Protein AF-A0A952TX28-F1 (afdb_monomer_lite)

Radius of gyration: 27.02 Å; chains: 1; bounding box: 49×32×100 Å

Sequence (167 aa):
MSYEQILEKAAAEGAIRAYRLSDNTAFVYRLKDGGYQARGLTAREGAWDFSPQLVSQGGTIHRSQDGWGWVAGLPKRATPIDNEAAKANPGYSQLVLQQCYTCKQFRPAADFERSGADADPRRAWECNECYSRRQRETSAYEQASARKGDFLDKDTYASPPPPEGKI

Foldseek 3Di:
DAPLVVLQVVLLVAFFWKADPDPFKIKTWHDDPQFIWIWIWGDDPRDIDTDQADQAVPRDRDDDVVRIHTHLDDDQRIATNPDPSSVVHPPHDRARWAAAPVPSHIDGLVQLDDDDDDPDPVRSRHGVVVVVVVVVVVVVVVVVVVPVDPDPDPVPPDDPPPPPDDD

pLDDT: mean 77.7, std 15.36, range [40.59, 95.25]

Structure (mmCIF, N/CA/C/O backbone):
data_AF-A0A952TX28-F1
#
_entry.id   AF-A0A952TX28-F1
#
loop_
_atom_site.group_PDB
_atom_site.id
_atom_site.type_symbol
_atom_site.label_atom_id
_atom_site.label_alt_id
_atom_site.label_comp_id
_atom_site.label_asym_id
_atom_site.label_entity_id
_atom_site.label_seq_id
_atom_site.pdbx_PDB_ins_code
_atom_site.Cartn_x
_atom_site.Cartn_y
_atom_site.Cartn_z
_atom_site.occupancy
_atom_site.B_iso_or_equiv
_atom_site.auth_seq_id
_atom_site.auth_comp_id
_atom_site.auth_asym_id
_atom_site.auth_atom_id
_atom_site.pdbx_PDB_model_num
ATOM 1 N N . MET A 1 1 ? -13.176 3.548 19.642 1.00 92.88 1 MET A N 1
ATOM 2 C CA . MET A 1 1 ? -12.704 2.145 19.531 1.00 92.88 1 MET A CA 1
ATOM 3 C C . MET A 1 1 ? -11.182 2.123 19.590 1.00 92.88 1 MET A C 1
ATOM 5 O O . MET A 1 1 ? -10.582 3.170 19.357 1.00 92.88 1 MET A O 1
ATOM 9 N N . SER A 1 2 ? -10.565 0.996 19.959 1.00 94.88 2 SER A N 1
ATOM 10 C CA . SER A 1 2 ? -9.100 0.849 19.956 1.00 94.88 2 SER A CA 1
ATOM 11 C C . SER A 1 2 ? -8.545 0.802 18.528 1.00 94.88 2 SER A C 1
ATOM 13 O O . SER A 1 2 ? -9.307 0.733 17.558 1.00 94.88 2 SER A O 1
ATOM 15 N N . TYR A 1 3 ? -7.216 0.843 18.396 1.00 93.38 3 TYR A N 1
ATOM 16 C CA . TYR A 1 3 ? -6.555 0.731 17.096 1.00 93.38 3 TYR A CA 1
ATOM 17 C C . TYR A 1 3 ? -6.817 -0.637 16.445 1.00 93.38 3 TYR A C 1
ATOM 19 O O . TYR A 1 3 ? -7.111 -0.733 15.259 1.00 93.38 3 TYR A O 1
ATOM 27 N N . GLU A 1 4 ? -6.783 -1.701 17.235 1.00 93.81 4 GLU A N 1
ATOM 28 C CA . GLU A 1 4 ? -7.022 -3.071 16.786 1.00 93.81 4 GLU A CA 1
ATOM 29 C C . GLU A 1 4 ? -8.466 -3.220 16.297 1.00 93.81 4 GLU A C 1
ATOM 31 O O . GLU A 1 4 ? -8.698 -3.688 15.188 1.00 93.81 4 GLU A O 1
ATOM 36 N N . GLN A 1 5 ? -9.431 -2.698 17.059 1.00 94.88 5 GLN A N 1
ATOM 37 C CA . GLN A 1 5 ? -10.850 -2.736 16.697 1.00 94.88 5 GLN A CA 1
ATOM 38 C C . GLN A 1 5 ? -11.154 -1.985 15.392 1.00 94.88 5 GLN A C 1
ATOM 40 O O . GLN A 1 5 ? -11.954 -2.451 14.578 1.00 94.88 5 GLN A O 1
ATOM 45 N N . ILE A 1 6 ? -10.526 -0.823 15.156 1.00 95.25 6 ILE A N 1
ATOM 46 C CA . ILE A 1 6 ? -10.712 -0.116 13.879 1.00 95.25 6 ILE A CA 1
ATOM 47 C C . ILE A 1 6 ? -10.044 -0.869 12.721 1.00 95.25 6 ILE A C 1
ATOM 49 O O . ILE A 1 6 ? -10.570 -0.838 11.609 1.00 95.25 6 ILE A O 1
ATOM 53 N N . LEU A 1 7 ? -8.934 -1.582 12.956 1.00 95.06 7 LEU A N 1
ATOM 54 C CA . LEU A 1 7 ? -8.304 -2.422 11.935 1.00 95.06 7 LEU A CA 1
ATOM 55 C C . LEU A 1 7 ? -9.152 -3.646 11.585 1.00 95.06 7 LEU A C 1
ATOM 57 O O . LEU A 1 7 ? -9.247 -3.974 10.407 1.00 95.06 7 LEU A O 1
ATOM 61 N N . GLU A 1 8 ? -9.799 -4.284 12.559 1.00 95.00 8 GLU A N 1
ATOM 62 C CA . GLU A 1 8 ? -10.759 -5.367 12.307 1.00 95.00 8 GLU A CA 1
ATOM 63 C C . GLU A 1 8 ? -11.928 -4.873 11.451 1.00 95.00 8 GLU A C 1
ATOM 65 O O . GLU A 1 8 ? -12.272 -5.483 10.436 1.00 95.00 8 GLU A O 1
ATOM 70 N N . LYS A 1 9 ? -12.487 -3.707 11.799 1.00 94.94 9 LYS A N 1
ATOM 71 C CA . LYS A 1 9 ? -13.546 -3.070 11.010 1.00 94.94 9 LYS A CA 1
ATOM 72 C C . LYS A 1 9 ? -13.070 -2.717 9.599 1.00 94.94 9 LYS A C 1
ATOM 74 O O . LYS A 1 9 ? -13.781 -2.962 8.631 1.00 94.94 9 LYS A O 1
ATOM 79 N N . ALA A 1 10 ? -11.861 -2.175 9.463 1.00 93.94 10 ALA A N 1
ATOM 80 C CA . ALA A 1 10 ? -11.272 -1.875 8.163 1.00 93.94 10 ALA A CA 1
ATOM 81 C C . ALA A 1 10 ? -11.046 -3.147 7.331 1.00 93.94 10 ALA A C 1
ATOM 83 O O . ALA A 1 10 ? -11.314 -3.144 6.131 1.00 93.94 10 ALA A O 1
ATOM 84 N N . ALA A 1 11 ? -10.584 -4.234 7.952 1.00 94.88 11 ALA A N 1
ATOM 85 C CA . ALA A 1 11 ? -10.388 -5.525 7.301 1.00 94.88 11 ALA A CA 1
ATOM 86 C C . ALA A 1 11 ? -11.710 -6.094 6.769 1.00 94.88 11 ALA A C 1
ATOM 88 O O . ALA A 1 11 ? -11.755 -6.559 5.630 1.00 94.88 11 ALA A O 1
ATOM 89 N N . ALA A 1 12 ? -12.798 -5.961 7.534 1.00 94.06 12 ALA A N 1
ATOM 90 C CA . ALA A 1 12 ? -14.145 -6.312 7.084 1.00 94.06 12 ALA A CA 1
ATOM 91 C C . ALA A 1 12 ? -14.628 -5.465 5.884 1.00 94.06 12 ALA A C 1
ATOM 93 O O . ALA A 1 12 ? -15.443 -5.932 5.094 1.00 94.06 12 ALA A O 1
ATOM 94 N N . GLU A 1 13 ? -14.105 -4.246 5.697 1.00 91.94 13 GLU A N 1
ATOM 95 C CA . GLU A 1 13 ? -14.368 -3.393 4.522 1.00 91.94 13 GLU A CA 1
ATOM 96 C C . GLU A 1 13 ? -13.404 -3.628 3.336 1.00 91.94 13 GLU A C 1
ATOM 98 O O . GLU A 1 13 ? -13.421 -2.885 2.342 1.00 91.94 13 GLU A O 1
ATOM 103 N N . GLY A 1 14 ? -12.543 -4.644 3.428 1.00 92.44 14 GLY A N 1
ATOM 104 C CA . GLY A 1 14 ? -11.599 -5.010 2.374 1.00 92.44 14 GLY A CA 1
ATOM 105 C C . GLY A 1 14 ? -10.151 -4.587 2.629 1.00 92.44 14 GLY A C 1
ATOM 106 O O . GLY A 1 14 ? -9.303 -4.789 1.758 1.00 92.44 14 GLY A O 1
ATOM 107 N N . ALA A 1 15 ? -9.830 -3.979 3.777 1.00 93.75 15 ALA A N 1
ATOM 108 C CA . ALA A 1 15 ? -8.455 -3.586 4.070 1.00 93.75 15 ALA A CA 1
ATOM 109 C C . ALA A 1 15 ? -7.530 -4.807 4.188 1.00 93.75 15 ALA A C 1
ATOM 111 O O . ALA A 1 15 ? -7.869 -5.825 4.787 1.00 93.75 15 ALA A O 1
ATOM 112 N N . ILE A 1 16 ? -6.324 -4.668 3.648 1.00 93.50 16 ILE A N 1
ATOM 113 C CA . ILE A 1 16 ? -5.271 -5.694 3.665 1.00 93.50 16 ILE A CA 1
ATOM 114 C C . ILE A 1 16 ? -4.006 -5.218 4.373 1.00 93.50 16 ILE A C 1
ATOM 116 O O . ILE A 1 16 ? -3.216 -6.032 4.851 1.00 93.50 16 ILE A O 1
ATOM 120 N N . ARG A 1 17 ? -3.788 -3.900 4.437 1.00 92.88 17 ARG A N 1
ATOM 121 C CA . ARG A 1 17 ? -2.586 -3.289 5.012 1.00 92.88 17 ARG A CA 1
ATOM 122 C C . ARG A 1 17 ? -2.909 -2.037 5.799 1.00 92.88 17 ARG A C 1
ATOM 124 O O . ARG A 1 17 ? -3.855 -1.330 5.459 1.00 92.88 17 ARG A O 1
ATOM 131 N N . ALA A 1 18 ? -2.066 -1.731 6.775 1.00 92.56 18 ALA A N 1
ATOM 132 C CA . ALA A 1 18 ? -2.118 -0.513 7.562 1.00 92.56 18 ALA A CA 1
ATOM 133 C C . ALA A 1 18 ? -0.754 0.186 7.573 1.00 92.56 18 ALA A C 1
ATOM 135 O O . ALA A 1 18 ? 0.295 -0.448 7.555 1.00 92.56 18 ALA A O 1
ATOM 136 N N . TYR A 1 19 ? -0.764 1.510 7.616 1.00 90.88 19 TYR A N 1
ATOM 137 C CA . TYR A 1 19 ? 0.414 2.340 7.800 1.00 90.88 19 TYR A CA 1
ATOM 138 C C . TYR A 1 19 ? 0.122 3.366 8.889 1.00 90.88 19 TYR A C 1
ATOM 140 O O . TYR A 1 19 ? -0.654 4.299 8.682 1.00 90.88 19 TYR A O 1
ATOM 148 N N . ARG A 1 20 ? 0.753 3.202 10.052 1.00 90.75 20 ARG A N 1
ATOM 149 C CA . ARG A 1 20 ? 0.659 4.174 11.140 1.00 90.75 20 ARG A CA 1
ATOM 150 C C . ARG A 1 20 ? 1.609 5.337 10.862 1.00 90.75 20 ARG A C 1
ATOM 152 O O . ARG A 1 20 ? 2.819 5.141 10.762 1.00 90.75 20 ARG A O 1
ATOM 159 N N . LEU A 1 21 ? 1.050 6.533 10.694 1.00 87.25 21 LEU A N 1
ATOM 160 C CA . LEU A 1 21 ? 1.814 7.753 10.431 1.00 87.25 21 LEU A CA 1
ATOM 161 C C . LEU A 1 21 ? 2.271 8.4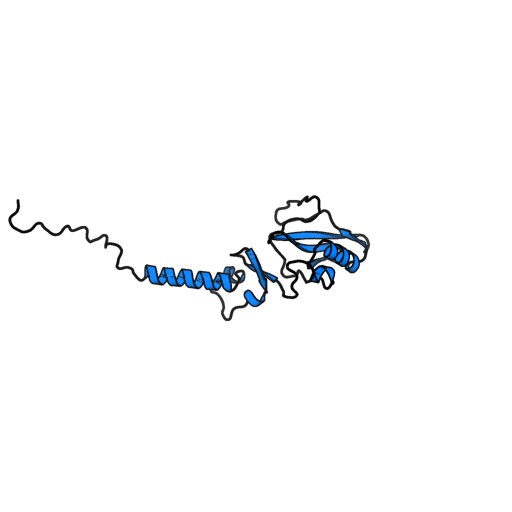11 11.738 1.00 87.25 21 LEU A C 1
ATOM 163 O O . LEU A 1 21 ? 3.391 8.908 11.812 1.00 87.25 21 LEU A O 1
ATOM 167 N N . SER A 1 22 ? 1.405 8.416 12.749 1.00 88.19 22 SER A N 1
ATOM 168 C CA . SER A 1 22 ? 1.662 8.981 14.074 1.00 88.19 22 SER A CA 1
ATOM 169 C C . SER A 1 22 ? 0.814 8.273 15.133 1.00 88.19 22 SER A C 1
ATOM 171 O O . SER A 1 22 ? 0.069 7.332 14.832 1.00 88.19 22 SER A O 1
ATOM 173 N N . ASP A 1 23 ? 0.885 8.742 16.378 1.00 88.31 23 ASP A N 1
ATOM 174 C CA . ASP A 1 23 ? 0.074 8.198 17.469 1.00 88.31 23 ASP A CA 1
ATOM 175 C C . ASP A 1 23 ? -1.426 8.302 17.203 1.00 88.31 23 ASP A C 1
ATOM 177 O O . ASP A 1 23 ? -2.163 7.403 17.604 1.00 88.31 23 ASP A O 1
ATOM 181 N N . ASN A 1 24 ? -1.838 9.328 16.450 1.00 91.25 24 ASN A N 1
ATOM 182 C CA . ASN A 1 24 ? -3.238 9.667 16.220 1.00 91.25 24 ASN A CA 1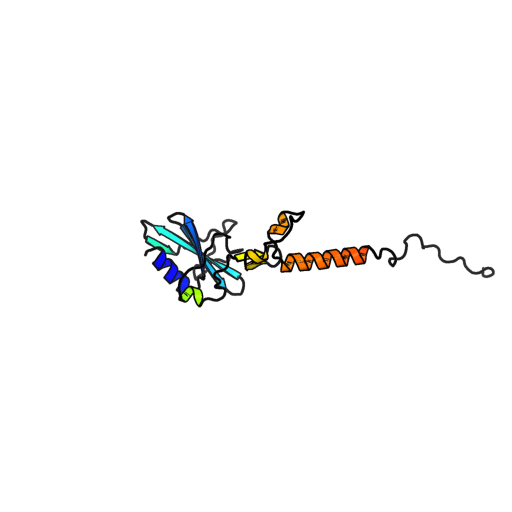
ATOM 183 C C . ASN A 1 24 ? -3.658 9.575 14.752 1.00 91.25 24 ASN A C 1
ATOM 185 O O . ASN A 1 24 ? -4.794 9.917 14.438 1.00 91.25 24 ASN A O 1
ATOM 189 N N . THR A 1 25 ? -2.772 9.146 13.850 1.00 90.75 25 THR A N 1
ATOM 190 C CA . THR A 1 25 ? -3.070 9.077 12.416 1.00 90.75 25 THR A CA 1
ATOM 191 C C . THR A 1 25 ? -2.523 7.795 11.814 1.00 90.75 25 THR A C 1
ATOM 193 O O . THR A 1 25 ? -1.345 7.463 11.966 1.00 90.75 25 THR A O 1
ATOM 196 N N . ALA A 1 26 ? -3.363 7.096 11.061 1.00 91.81 26 ALA A N 1
ATOM 197 C CA . ALA A 1 26 ? -2.972 5.938 10.274 1.00 91.81 26 ALA A CA 1
ATOM 198 C C . ALA A 1 26 ? -3.733 5.912 8.945 1.00 91.81 26 ALA A C 1
ATOM 200 O O . ALA A 1 26 ? -4.717 6.622 8.754 1.00 91.81 26 ALA A O 1
ATOM 201 N N . PHE A 1 27 ? -3.270 5.083 8.022 1.00 91.62 27 PHE A N 1
ATOM 202 C CA . PHE A 1 27 ? -3.944 4.794 6.765 1.00 91.62 27 PHE A CA 1
ATOM 203 C C . PHE A 1 27 ? -4.126 3.295 6.632 1.00 91.62 27 PHE A C 1
ATOM 205 O O . PHE A 1 27 ? -3.222 2.531 6.959 1.00 91.62 27 PHE A O 1
ATOM 212 N N . VAL A 1 28 ? -5.269 2.876 6.114 1.00 92.81 28 VAL A N 1
ATOM 213 C CA . VAL A 1 28 ? -5.514 1.489 5.714 1.00 92.81 28 VAL A CA 1
ATOM 214 C C . VAL A 1 28 ? -5.669 1.418 4.210 1.00 92.81 28 VAL A C 1
ATOM 216 O O . VAL A 1 28 ? -6.087 2.392 3.589 1.00 92.81 28 VAL A O 1
ATOM 219 N N . TYR A 1 29 ? -5.317 0.279 3.625 1.00 91.81 29 TYR A N 1
ATOM 220 C CA . TYR A 1 29 ? -5.263 0.097 2.180 1.00 91.81 29 TYR A CA 1
ATOM 221 C C . TYR A 1 29 ? -6.018 -1.151 1.760 1.00 91.81 29 TYR A C 1
ATOM 223 O O . TYR A 1 29 ? -5.913 -2.178 2.430 1.00 91.81 29 TYR A O 1
ATOM 231 N N . ARG A 1 30 ? -6.700 -1.076 0.616 1.00 91.56 30 ARG A N 1
ATOM 232 C CA . ARG A 1 30 ? -7.338 -2.212 -0.058 1.00 91.56 30 ARG A CA 1
ATOM 233 C C . ARG A 1 30 ? -6.974 -2.253 -1.535 1.00 91.56 30 ARG A C 1
ATOM 235 O O . ARG A 1 30 ? -6.642 -1.218 -2.116 1.00 91.56 30 ARG A O 1
ATOM 242 N N . LEU A 1 31 ? -7.077 -3.435 -2.133 1.00 89.44 31 LEU A N 1
ATOM 243 C CA . LEU A 1 31 ? -6.991 -3.613 -3.578 1.00 89.44 31 LEU A CA 1
ATOM 244 C C . LEU A 1 31 ? -8.406 -3.640 -4.167 1.00 89.44 31 LEU A C 1
ATOM 246 O O . LEU A 1 31 ? -9.249 -4.418 -3.726 1.00 89.44 31 LEU A O 1
ATOM 250 N N . LYS A 1 32 ? -8.665 -2.799 -5.167 1.00 87.75 32 LYS A N 1
ATOM 251 C CA . LYS A 1 32 ? -9.930 -2.761 -5.905 1.00 87.75 32 LYS A CA 1
ATOM 252 C C . LYS A 1 32 ? -9.636 -2.529 -7.383 1.00 87.75 32 LYS A C 1
ATOM 254 O O . LYS A 1 32 ? -8.835 -1.662 -7.705 1.00 87.75 32 LYS A O 1
ATOM 259 N N . ASP A 1 33 ? -10.234 -3.323 -8.269 1.00 87.12 33 ASP A N 1
ATOM 260 C CA . ASP A 1 33 ? -10.088 -3.199 -9.731 1.00 87.12 33 ASP A CA 1
ATOM 261 C C . ASP A 1 33 ? -8.621 -3.098 -10.214 1.00 87.12 33 ASP A C 1
ATOM 263 O O . ASP A 1 33 ? -8.291 -2.359 -11.137 1.00 87.12 33 ASP A O 1
ATOM 267 N N . GLY A 1 34 ? -7.707 -3.815 -9.546 1.00 81.88 34 GLY A N 1
ATOM 268 C CA . GLY A 1 34 ? -6.271 -3.809 -9.859 1.00 81.88 34 GLY A CA 1
ATOM 269 C C . GLY A 1 34 ? -5.489 -2.580 -9.369 1.00 81.88 34 GLY A C 1
ATOM 270 O O . GLY A 1 34 ? -4.277 -2.520 -9.564 1.00 81.88 34 GLY A O 1
ATOM 271 N N . GLY A 1 35 ? -6.142 -1.624 -8.704 1.00 82.94 35 GLY A N 1
ATOM 272 C CA . GLY A 1 35 ? -5.516 -0.450 -8.098 1.00 82.94 35 GLY A CA 1
ATOM 273 C C . GLY A 1 35 ? -5.657 -0.416 -6.575 1.00 82.94 35 GLY A C 1
ATOM 274 O O . GLY A 1 35 ? -6.498 -1.095 -5.984 1.00 82.94 35 GLY A O 1
ATOM 275 N N . TYR A 1 36 ? -4.832 0.402 -5.923 1.00 86.00 36 TYR A N 1
ATOM 276 C CA . TYR A 1 36 ? -4.895 0.574 -4.475 1.00 86.00 36 TYR A CA 1
ATOM 277 C C . TYR A 1 36 ? -5.761 1.763 -4.100 1.00 86.00 36 TYR A C 1
ATOM 279 O O . TYR A 1 36 ? -5.631 2.861 -4.646 1.00 86.00 36 TYR A O 1
ATOM 287 N N . GLN A 1 37 ? -6.609 1.542 -3.107 1.00 88.25 37 GLN A N 1
ATOM 288 C CA . GLN A 1 37 ? -7.318 2.601 -2.417 1.00 88.25 37 GLN A CA 1
ATOM 289 C C . GLN A 1 37 ? -6.837 2.676 -0.975 1.00 88.25 37 GLN A C 1
ATOM 291 O O . GLN A 1 37 ? -6.435 1.666 -0.398 1.00 88.25 37 GLN A O 1
ATOM 296 N N . ALA A 1 38 ? -6.897 3.867 -0.393 1.00 89.62 38 ALA A N 1
ATOM 297 C CA . ALA A 1 38 ? -6.600 4.099 1.004 1.00 89.62 38 ALA A CA 1
ATOM 298 C C . ALA A 1 38 ? -7.773 4.777 1.711 1.00 89.62 38 ALA A C 1
ATOM 300 O O . ALA A 1 38 ? -8.563 5.487 1.085 1.00 89.62 38 ALA A O 1
ATOM 301 N N . ARG A 1 39 ? -7.850 4.585 3.025 1.00 90.25 39 ARG A N 1
ATOM 302 C CA . ARG A 1 39 ? -8.771 5.282 3.922 1.00 90.25 39 ARG A CA 1
ATOM 303 C C . ARG A 1 39 ? -8.008 5.777 5.146 1.00 90.25 39 ARG A C 1
ATOM 305 O O . ARG A 1 39 ? -7.134 5.079 5.661 1.00 90.25 39 ARG A O 1
ATOM 312 N N . GLY A 1 40 ? -8.294 7.005 5.568 1.00 90.81 40 GLY A N 1
ATOM 313 C CA . GLY A 1 40 ? -7.656 7.613 6.730 1.00 90.81 40 GLY A CA 1
ATOM 314 C C . GLY A 1 40 ? -8.271 7.091 8.022 1.00 90.81 40 GLY A C 1
ATOM 315 O O . GLY A 1 40 ? -9.478 6.873 8.091 1.00 90.81 40 GLY A O 1
ATOM 316 N N . LEU A 1 41 ? -7.448 6.931 9.049 1.00 92.50 41 LEU A N 1
ATOM 317 C CA . LEU A 1 41 ? -7.847 6.659 10.423 1.00 92.50 41 LEU A CA 1
ATOM 318 C C . LEU A 1 41 ? -7.306 7.780 11.306 1.00 92.50 41 LEU A C 1
ATOM 320 O O . LEU A 1 41 ? -6.148 8.181 11.153 1.00 92.50 41 LEU A O 1
ATOM 324 N N . THR A 1 42 ? -8.117 8.261 12.242 1.00 93.06 42 THR A N 1
ATOM 325 C CA . THR A 1 42 ? -7.691 9.269 13.219 1.00 93.06 42 THR A CA 1
ATOM 326 C C . THR A 1 42 ? -8.110 8.888 14.624 1.00 93.06 42 THR A C 1
ATOM 328 O O . THR A 1 42 ? -9.238 8.444 14.818 1.00 93.06 42 THR A O 1
ATOM 331 N N . ALA A 1 43 ? -7.231 9.111 15.597 1.00 93.56 43 ALA A N 1
ATOM 332 C CA . ALA A 1 43 ? -7.544 8.978 17.011 1.00 93.56 43 ALA A CA 1
ATOM 333 C C . ALA A 1 43 ? -7.858 10.344 17.628 1.00 93.56 43 ALA A C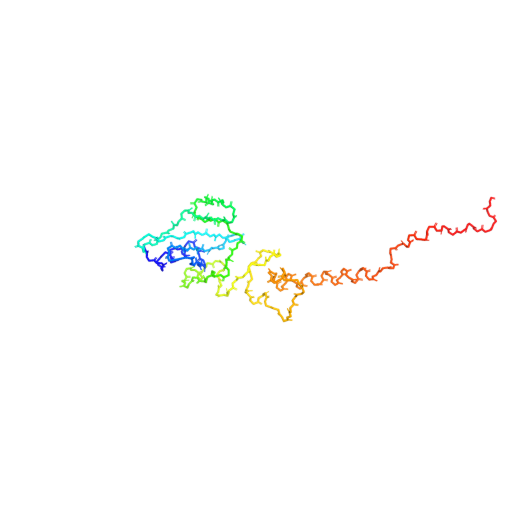 1
ATOM 335 O O . ALA A 1 43 ? -7.115 11.310 17.439 1.00 93.56 43 ALA A O 1
ATOM 336 N N . ARG A 1 44 ? -8.939 10.416 18.404 1.00 90.56 44 ARG A N 1
ATOM 337 C CA . ARG A 1 44 ? -9.252 11.535 19.300 1.00 90.56 44 ARG A CA 1
ATOM 338 C C . ARG A 1 44 ? -9.364 10.979 20.709 1.00 90.56 44 ARG A C 1
ATOM 340 O O . ARG A 1 44 ? -10.140 10.057 20.925 1.00 90.56 44 ARG A O 1
ATOM 347 N N . GLU A 1 45 ? -8.544 11.486 21.629 1.00 89.00 45 GLU A N 1
ATOM 348 C CA . GLU A 1 45 ? -8.525 11.023 23.029 1.00 89.00 45 GLU A CA 1
ATOM 349 C C . GLU A 1 45 ? -8.343 9.492 23.148 1.00 89.00 45 GLU A C 1
ATOM 351 O O . GLU A 1 45 ? -8.946 8.828 23.983 1.00 89.00 45 GLU A O 1
ATOM 356 N N . GLY A 1 46 ? -7.534 8.902 22.256 1.00 84.75 46 GLY A N 1
ATOM 357 C CA . GLY A 1 46 ? -7.289 7.454 22.197 1.00 84.75 46 GLY A CA 1
ATOM 358 C C . GLY A 1 46 ? -8.379 6.633 21.494 1.00 84.75 46 GLY A C 1
ATOM 359 O O . GLY A 1 46 ? -8.155 5.461 21.188 1.00 84.75 46 GLY A O 1
ATOM 360 N N . ALA A 1 47 ? -9.527 7.230 21.167 1.00 93.62 47 ALA A N 1
ATOM 361 C CA . ALA A 1 47 ? -10.570 6.591 20.378 1.00 93.62 47 ALA A CA 1
ATOM 362 C C . ALA A 1 47 ? -10.316 6.792 18.879 1.00 93.62 47 ALA A C 1
ATOM 364 O O . ALA A 1 47 ? -10.380 7.908 18.364 1.00 93.62 47 ALA A O 1
ATOM 365 N N . TRP A 1 48 ? -10.048 5.695 18.175 1.00 94.94 48 TRP A N 1
ATOM 366 C CA . TRP A 1 48 ? -9.890 5.676 16.725 1.00 94.94 48 TRP A CA 1
ATOM 367 C C . TRP A 1 48 ? -11.233 5.710 16.005 1.00 94.94 48 TRP A C 1
ATOM 369 O O . TRP A 1 48 ? -12.205 5.121 16.476 1.00 94.94 48 TRP A O 1
ATOM 379 N N . ASP A 1 49 ? -11.264 6.364 14.848 1.00 94.25 49 ASP A N 1
ATOM 380 C CA . ASP A 1 49 ? -12.377 6.328 13.902 1.00 94.25 49 ASP A CA 1
ATOM 381 C C . ASP A 1 49 ? -11.875 6.528 12.462 1.00 94.25 49 ASP A C 1
ATOM 383 O O . ASP A 1 49 ? -10.740 6.969 12.230 1.00 94.25 49 ASP A O 1
ATOM 387 N N . PHE A 1 50 ? -12.726 6.213 11.486 1.00 91.19 50 PHE A N 1
ATOM 388 C CA . PHE A 1 50 ? -12.468 6.520 10.087 1.00 91.19 50 PHE A CA 1
ATOM 389 C C . PHE A 1 50 ? -12.460 8.029 9.868 1.00 91.19 50 PHE A C 1
ATOM 391 O O . PHE A 1 50 ? -13.426 8.737 10.146 1.00 91.19 50 PHE A O 1
ATOM 398 N N . SER A 1 51 ? -11.372 8.516 9.291 1.00 84.56 51 SER A N 1
ATOM 399 C CA . SER A 1 51 ? -11.256 9.901 8.879 1.00 84.56 51 SER A CA 1
ATOM 400 C C . SER A 1 51 ? -11.800 10.079 7.460 1.00 84.56 51 SER A C 1
ATOM 402 O O . SER A 1 51 ? -11.405 9.339 6.554 1.00 84.56 51 SER A O 1
ATOM 404 N N . PRO A 1 52 ? -12.650 11.094 7.221 1.00 67.12 52 PRO A N 1
ATOM 405 C CA . PRO A 1 52 ? -13.064 11.479 5.873 1.00 67.12 52 PRO A CA 1
ATOM 406 C C . PRO A 1 52 ? -11.936 12.172 5.090 1.00 67.12 52 PRO A C 1
ATOM 408 O O . PRO A 1 52 ? -12.097 12.477 3.910 1.00 67.12 52 PRO A O 1
ATOM 411 N N . GLN A 1 53 ? -10.805 12.471 5.736 1.00 64.62 53 GLN A N 1
ATOM 412 C CA . GLN A 1 53 ? -9.683 13.157 5.112 1.00 64.62 53 GLN A CA 1
ATOM 413 C C . GLN A 1 53 ? -8.661 12.144 4.596 1.00 64.62 53 GLN A C 1
ATOM 415 O O . GLN A 1 53 ? -7.854 11.605 5.353 1.00 64.62 53 GLN A O 1
ATOM 420 N N . LEU A 1 54 ? -8.661 11.938 3.279 1.00 64.38 54 LEU A N 1
ATOM 421 C CA . LEU A 1 54 ? -7.507 11.410 2.565 1.00 64.38 54 LEU A CA 1
ATOM 422 C C . LEU A 1 54 ? -6.800 12.572 1.863 1.00 64.38 54 LEU A C 1
ATOM 424 O O . LEU A 1 54 ? -7.330 13.126 0.901 1.00 64.38 54 LEU A O 1
ATOM 428 N N . VAL A 1 55 ? -5.618 12.959 2.345 1.00 51.38 55 VAL A N 1
ATOM 429 C CA . VAL A 1 55 ? -4.761 13.918 1.634 1.00 51.38 55 VAL A CA 1
ATOM 430 C C . VAL A 1 55 ? -3.877 13.112 0.687 1.00 51.38 55 VAL A C 1
ATOM 432 O O . VAL A 1 55 ? -2.889 12.515 1.113 1.00 51.38 55 VAL A O 1
ATOM 435 N N . SER A 1 56 ? -4.251 13.039 -0.592 1.00 49.94 56 SER A N 1
ATOM 436 C CA . SER A 1 56 ? -3.353 12.504 -1.620 1.00 49.94 56 SER A CA 1
ATOM 437 C C . SER A 1 56 ? -2.250 13.524 -1.943 1.00 49.94 56 SER A C 1
ATOM 439 O O . SER A 1 56 ? -2.386 14.723 -1.666 1.00 49.94 56 SER A O 1
ATOM 441 N N . GLN A 1 57 ? -1.130 13.059 -2.514 1.00 40.59 57 GLN A N 1
ATOM 442 C CA . GLN A 1 57 ? -0.118 13.963 -3.070 1.00 40.59 57 GLN A CA 1
ATOM 443 C C . GLN A 1 57 ? -0.789 14.889 -4.094 1.00 40.59 57 GLN A C 1
ATOM 445 O O . GLN A 1 57 ? -1.279 14.421 -5.117 1.00 40.59 57 GLN A O 1
ATOM 450 N N . GLY A 1 58 ? -0.827 16.190 -3.796 1.00 47.75 58 GLY A N 1
ATOM 451 C CA . GLY A 1 58 ? -1.495 17.204 -4.620 1.00 47.75 58 GLY A CA 1
ATOM 452 C C . GLY A 1 58 ? -2.681 17.908 -3.952 1.00 47.75 58 GLY A C 1
ATOM 453 O O . GLY A 1 58 ? -3.319 18.733 -4.594 1.00 47.75 58 GLY A O 1
ATOM 454 N N . GLY A 1 59 ? -2.999 17.610 -2.685 1.00 45.16 59 GLY A N 1
ATOM 455 C CA . GLY A 1 59 ? -4.028 18.347 -1.933 1.00 45.16 59 GLY A CA 1
ATOM 456 C C . GLY A 1 59 ? -5.467 18.046 -2.365 1.00 45.16 59 GLY A C 1
ATOM 457 O O . GLY A 1 59 ? -6.394 18.745 -1.960 1.00 45.16 59 GLY A O 1
ATOM 458 N N . THR A 1 60 ? -5.677 16.998 -3.167 1.00 52.56 60 THR A N 1
ATOM 459 C CA . THR A 1 60 ? -7.019 16.581 -3.579 1.00 52.56 60 THR A CA 1
ATOM 460 C C . THR A 1 60 ? -7.635 15.727 -2.477 1.00 52.56 60 THR A C 1
ATOM 462 O O . THR A 1 60 ? -7.203 14.603 -2.225 1.00 52.56 60 THR A O 1
ATOM 465 N N . ILE A 1 61 ? -8.651 16.267 -1.802 1.00 56.00 61 ILE A N 1
ATOM 466 C CA . ILE A 1 61 ? -9.465 15.502 -0.855 1.00 56.00 61 ILE A CA 1
ATOM 467 C C . ILE A 1 61 ? -10.325 14.541 -1.676 1.00 56.00 61 ILE A C 1
ATOM 469 O O . ILE A 1 61 ? -11.288 14.956 -2.322 1.00 56.00 61 ILE A O 1
ATOM 473 N N . HIS A 1 62 ? -9.981 13.254 -1.666 1.00 57.34 62 HIS A N 1
ATOM 474 C CA . HIS A 1 62 ? -10.812 12.244 -2.314 1.00 57.34 62 HIS A CA 1
ATOM 475 C C . HIS A 1 62 ? -12.102 12.056 -1.511 1.00 57.34 62 HIS A C 1
ATOM 477 O O . HIS A 1 62 ? -12.080 11.572 -0.383 1.00 57.34 62 HIS A O 1
ATOM 483 N N . ARG A 1 63 ? -13.233 12.443 -2.107 1.00 54.09 63 ARG A N 1
ATOM 484 C CA . ARG A 1 63 ? -14.581 12.198 -1.582 1.00 54.09 63 ARG A CA 1
ATOM 485 C C . ARG A 1 63 ? -15.213 11.048 -2.361 1.00 54.09 63 ARG A C 1
ATOM 487 O O . ARG A 1 63 ? -15.969 11.286 -3.298 1.00 54.09 63 ARG A O 1
ATOM 494 N N . SER A 1 64 ? -14.873 9.808 -2.028 1.00 67.31 64 SER A N 1
ATOM 495 C CA . SER A 1 64 ? -15.695 8.676 -2.463 1.00 67.31 64 SER A CA 1
ATOM 496 C C . SER A 1 64 ? -16.867 8.500 -1.493 1.00 67.31 64 SER A C 1
ATOM 498 O O . SER A 1 64 ? -16.764 8.847 -0.315 1.00 67.31 64 SER A O 1
ATOM 500 N N . GLN A 1 65 ? -17.986 7.953 -1.973 1.00 71.81 65 GLN A N 1
ATOM 501 C CA . GLN A 1 65 ? -19.145 7.654 -1.119 1.00 71.81 65 GLN A CA 1
ATOM 502 C C . GLN A 1 65 ? -18.834 6.628 -0.017 1.00 71.81 65 GLN A C 1
ATOM 504 O O . GLN A 1 65 ? -19.456 6.666 1.038 1.00 71.81 65 GLN A O 1
ATOM 509 N N . ASP A 1 66 ? -17.863 5.740 -0.241 1.00 79.94 66 ASP A N 1
ATOM 510 C CA . ASP A 1 66 ? -17.437 4.703 0.707 1.00 79.94 66 ASP A CA 1
ATOM 511 C C . ASP A 1 66 ? -16.225 5.112 1.573 1.00 79.94 66 ASP A C 1
ATOM 513 O O . ASP A 1 66 ? -15.765 4.329 2.400 1.00 79.94 66 ASP A O 1
ATOM 517 N N . GLY A 1 67 ? -15.695 6.329 1.404 1.00 82.75 67 GLY A N 1
ATOM 518 C CA . GLY A 1 67 ? -14.538 6.847 2.146 1.00 82.75 67 GLY A CA 1
ATOM 519 C C . GLY A 1 67 ? -13.162 6.332 1.695 1.00 82.75 67 GLY A C 1
ATOM 520 O O . GLY A 1 67 ? -12.158 6.703 2.301 1.00 82.75 67 GLY A O 1
ATOM 521 N N . TRP A 1 68 ? -13.088 5.505 0.650 1.00 87.12 68 TRP A N 1
ATOM 522 C CA . TRP A 1 68 ? -11.854 4.996 0.050 1.00 87.12 68 TRP A CA 1
ATOM 523 C C . TRP A 1 68 ? -11.380 5.843 -1.144 1.00 87.12 68 TRP A C 1
ATOM 525 O O . TRP A 1 68 ? -12.023 5.902 -2.191 1.00 87.12 68 TRP A O 1
ATOM 535 N N . GLY A 1 69 ? -10.205 6.463 -1.032 1.00 86.00 69 GLY A N 1
ATOM 536 C CA . GLY A 1 69 ? -9.593 7.236 -2.117 1.00 86.00 69 GLY A CA 1
ATOM 537 C C . GLY A 1 69 ? -8.535 6.441 -2.876 1.00 86.00 69 GLY A C 1
ATOM 538 O O . GLY A 1 69 ? -7.729 5.743 -2.268 1.00 86.00 69 GLY A O 1
ATOM 539 N N . TRP A 1 70 ? -8.506 6.561 -4.203 1.00 84.56 70 TRP A N 1
ATOM 540 C CA . TRP A 1 70 ? -7.438 5.982 -5.019 1.00 84.56 70 TRP A CA 1
ATOM 541 C C . TRP A 1 70 ? -6.088 6.595 -4.662 1.00 84.56 70 TRP A C 1
ATOM 543 O O . TRP A 1 70 ? -5.954 7.813 -4.551 1.00 84.56 70 TRP A O 1
ATOM 553 N N . VAL A 1 71 ? -5.080 5.745 -4.509 1.00 80.25 71 VAL A N 1
ATOM 554 C CA . VAL A 1 71 ? -3.706 6.170 -4.261 1.00 80.25 71 VAL A CA 1
ATOM 555 C C . VAL A 1 71 ? -2.805 5.630 -5.351 1.00 80.25 71 VAL A C 1
ATOM 557 O O . VAL A 1 71 ? -3.031 4.549 -5.891 1.00 80.25 71 VAL A O 1
ATOM 560 N N . ALA A 1 72 ? -1.737 6.373 -5.641 1.00 72.50 72 ALA A N 1
ATOM 561 C CA . ALA A 1 72 ? -0.699 5.890 -6.538 1.00 72.50 72 ALA A CA 1
ATOM 562 C C . ALA A 1 72 ? -0.138 4.550 -6.046 1.00 72.50 72 ALA A C 1
ATOM 564 O O . ALA A 1 72 ? 0.230 3.722 -6.869 1.00 72.50 72 ALA A O 1
ATOM 565 N N . GLY A 1 73 ? -0.124 4.312 -4.725 1.00 72.62 73 GLY A N 1
ATOM 566 C CA . GLY A 1 73 ? 0.430 3.086 -4.199 1.00 72.62 73 GLY A CA 1
ATOM 567 C C . GLY A 1 73 ? 0.402 2.837 -2.698 1.00 72.62 73 GLY A C 1
ATOM 568 O O . GLY A 1 73 ? -0.010 3.688 -1.913 1.00 72.62 73 GLY A O 1
ATOM 569 N N . LEU A 1 74 ? 0.920 1.664 -2.315 1.00 76.31 74 LEU A N 1
ATOM 570 C CA . LEU A 1 74 ? 1.282 1.322 -0.942 1.00 76.31 74 LEU A CA 1
ATOM 571 C C . LEU A 1 74 ? 2.638 1.944 -0.570 1.00 76.31 74 LEU A C 1
ATOM 573 O O . LEU A 1 74 ? 3.627 1.720 -1.276 1.00 76.31 74 LEU A O 1
ATOM 577 N N . PRO A 1 75 ? 2.740 2.670 0.553 1.00 75.31 75 PRO A N 1
ATOM 578 C CA . PRO A 1 75 ? 4.036 3.066 1.082 1.00 75.31 75 PRO A CA 1
ATOM 579 C C . PRO A 1 75 ? 4.804 1.841 1.595 1.00 75.31 75 PRO A C 1
ATOM 581 O O . PRO A 1 75 ? 4.211 0.917 2.144 1.00 75.31 75 PRO A O 1
ATOM 584 N N . LYS A 1 76 ? 6.143 1.870 1.510 1.00 68.94 76 LYS A N 1
ATOM 585 C CA . LYS A 1 76 ? 7.027 0.784 1.996 1.00 68.94 76 LYS A CA 1
ATOM 586 C C . LYS A 1 76 ? 6.777 0.381 3.455 1.00 68.94 76 LYS A C 1
ATOM 588 O O . LYS A 1 76 ? 7.040 -0.747 3.841 1.00 68.94 76 LYS A O 1
ATOM 593 N N . ARG A 1 77 ? 6.287 1.327 4.260 1.00 79.31 77 ARG A N 1
ATOM 594 C CA . ARG A 1 77 ? 5.990 1.158 5.688 1.00 79.31 77 ARG A CA 1
ATOM 595 C C . ARG A 1 77 ? 4.593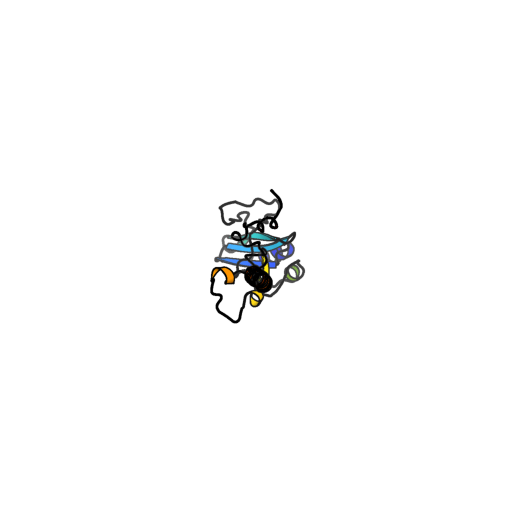 0.583 5.961 1.00 79.31 77 ARG A C 1
ATOM 597 O O . ARG A 1 77 ? 4.253 0.400 7.123 1.00 79.31 77 ARG A O 1
ATOM 604 N N . ALA A 1 78 ? 3.781 0.328 4.930 1.00 86.00 78 ALA A N 1
ATOM 605 C CA . ALA A 1 78 ? 2.478 -0.305 5.092 1.00 86.00 78 ALA A CA 1
ATOM 606 C C . ALA A 1 78 ? 2.644 -1.802 5.379 1.00 86.00 78 ALA A C 1
ATOM 608 O O . ALA A 1 78 ? 3.080 -2.572 4.515 1.00 86.00 78 ALA A O 1
ATOM 609 N N . THR A 1 79 ? 2.264 -2.208 6.583 1.00 89.75 79 THR A N 1
ATOM 610 C CA . THR A 1 79 ? 2.342 -3.586 7.058 1.00 89.75 79 THR A CA 1
ATOM 611 C C . THR A 1 79 ? 1.039 -4.335 6.777 1.00 89.75 79 THR A C 1
ATOM 613 O O . THR A 1 79 ? -0.029 -3.719 6.757 1.00 89.75 79 THR A O 1
ATOM 616 N N . PRO A 1 80 ? 1.090 -5.656 6.535 1.00 91.06 80 PRO A N 1
ATOM 617 C CA . PRO A 1 80 ? -0.106 -6.493 6.470 1.00 91.06 80 PRO A CA 1
ATOM 618 C C . PRO A 1 80 ? -0.919 -6.393 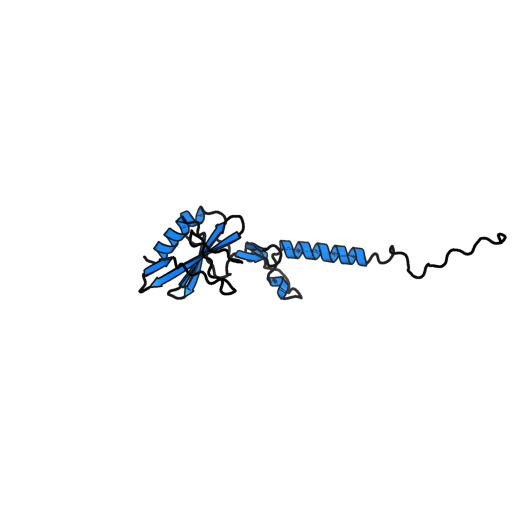7.764 1.00 91.06 80 PRO A C 1
ATOM 620 O O . PRO A 1 80 ? -0.347 -6.349 8.853 1.00 91.06 80 PRO A O 1
ATOM 623 N N . ILE A 1 81 ? -2.246 -6.367 7.647 1.00 91.75 81 ILE A N 1
ATOM 624 C CA . ILE A 1 81 ? -3.135 -6.487 8.808 1.00 91.75 81 ILE A CA 1
ATOM 625 C C . ILE A 1 81 ? -3.220 -7.974 9.165 1.00 91.75 81 ILE A C 1
ATOM 627 O O . ILE A 1 81 ? -3.622 -8.792 8.336 1.00 91.75 81 ILE A O 1
ATOM 631 N N . ASP A 1 82 ? -2.825 -8.348 10.379 1.00 89.38 82 ASP A N 1
ATOM 632 C CA . ASP A 1 82 ? -2.926 -9.736 10.839 1.00 89.38 82 ASP A CA 1
ATOM 633 C C . ASP A 1 82 ? -4.335 -10.023 11.373 1.00 89.38 82 ASP A C 1
ATOM 635 O O . ASP A 1 82 ? -4.592 -10.026 12.571 1.00 89.38 82 ASP A O 1
ATOM 639 N N . ASN A 1 83 ? -5.280 -10.183 10.447 1.00 90.81 83 ASN A N 1
ATOM 640 C CA . ASN A 1 83 ? -6.686 -10.462 10.724 1.00 90.81 83 ASN A CA 1
ATOM 641 C C . ASN A 1 83 ? -7.230 -11.455 9.683 1.00 90.81 83 ASN A C 1
ATOM 643 O O . ASN A 1 83 ? -6.837 -11.404 8.517 1.00 90.81 83 ASN A O 1
ATOM 647 N N . GLU A 1 84 ? -8.132 -12.356 10.079 1.00 87.75 84 GLU A N 1
ATOM 648 C CA . GLU A 1 84 ? -8.696 -13.366 9.169 1.00 87.75 84 GLU A CA 1
ATOM 649 C C . GLU A 1 84 ? -9.482 -12.753 8.003 1.00 87.75 84 GLU A C 1
ATOM 651 O O . GLU A 1 84 ? -9.305 -13.179 6.862 1.00 87.75 84 GLU A O 1
ATOM 656 N N . ALA A 1 85 ? -10.265 -11.697 8.245 1.00 87.06 85 ALA A N 1
ATOM 657 C CA . ALA A 1 85 ? -10.970 -10.985 7.181 1.00 87.06 85 ALA A CA 1
ATOM 658 C C . ALA A 1 85 ? -9.982 -10.327 6.205 1.00 87.06 85 ALA A C 1
ATOM 660 O O . ALA A 1 85 ? -10.173 -10.393 4.995 1.00 87.06 85 ALA A O 1
ATOM 661 N N . ALA A 1 86 ? -8.873 -9.775 6.713 1.00 88.31 86 ALA A N 1
ATOM 662 C CA . ALA A 1 86 ? -7.819 -9.220 5.864 1.00 88.31 86 ALA A CA 1
ATOM 663 C C . ALA A 1 86 ? -7.170 -10.301 4.988 1.00 88.31 86 ALA A C 1
ATOM 665 O O . ALA A 1 86 ? -6.950 -10.066 3.802 1.00 88.31 86 ALA A O 1
ATOM 666 N N . LYS A 1 87 ? -6.910 -11.492 5.545 1.00 90.94 87 LYS A N 1
ATOM 667 C CA . LYS A 1 87 ? -6.340 -12.644 4.823 1.00 90.94 87 LYS A CA 1
ATOM 668 C C . LYS A 1 87 ? -7.250 -13.152 3.703 1.00 90.94 87 LYS A C 1
ATOM 670 O O . LYS A 1 87 ? -6.746 -13.645 2.698 1.00 90.94 87 LYS A O 1
ATOM 675 N N . ALA A 1 88 ? -8.565 -13.013 3.863 1.00 90.25 88 ALA A N 1
ATOM 676 C CA . ALA A 1 88 ? -9.553 -13.385 2.853 1.00 90.25 88 ALA A CA 1
ATOM 677 C C . ALA A 1 88 ? -9.686 -12.355 1.712 1.00 90.25 88 ALA A C 1
ATOM 679 O O . ALA A 1 88 ? -10.271 -12.664 0.672 1.00 90.25 88 ALA A O 1
ATOM 680 N N . ASN A 1 89 ? -9.153 -11.140 1.877 1.00 90.25 89 ASN A N 1
ATOM 681 C CA . ASN A 1 89 ? -9.306 -10.073 0.894 1.00 90.25 89 ASN A CA 1
ATOM 682 C C . ASN A 1 89 ? -8.347 -10.233 -0.306 1.00 90.25 89 ASN A C 1
ATOM 684 O O . ASN A 1 89 ? -7.178 -10.604 -0.141 1.00 90.25 89 ASN A O 1
ATOM 688 N N . PRO A 1 90 ? -8.787 -9.878 -1.530 1.00 85.31 90 PRO A N 1
ATOM 689 C CA . PRO A 1 90 ? -7.931 -9.881 -2.712 1.00 85.31 90 PRO A CA 1
ATOM 690 C C . PRO A 1 90 ? -6.674 -9.022 -2.537 1.00 85.31 90 PRO A C 1
ATOM 692 O O . PRO A 1 90 ? -6.728 -7.891 -2.055 1.00 85.31 90 PRO A O 1
ATOM 695 N N . GLY A 1 91 ? -5.527 -9.546 -2.972 1.00 81.88 91 GLY A N 1
ATOM 696 C CA . GLY A 1 91 ? -4.244 -8.843 -2.878 1.00 81.88 91 GLY A CA 1
ATOM 697 C C . GLY A 1 91 ? -3.586 -8.897 -1.498 1.00 81.88 91 GLY A C 1
ATOM 698 O O . GLY A 1 91 ? -2.527 -8.289 -1.316 1.00 81.88 91 GLY A O 1
ATOM 699 N N . TYR A 1 92 ? -4.162 -9.628 -0.536 1.00 86.81 92 TYR A N 1
ATOM 700 C CA . TYR A 1 92 ? -3.479 -9.904 0.720 1.00 86.81 92 TYR A CA 1
ATOM 701 C C . TYR A 1 92 ? -2.176 -10.668 0.473 1.00 86.81 92 TYR A C 1
ATOM 703 O O . TYR A 1 92 ? -2.123 -11.667 -0.242 1.00 86.81 92 TYR A O 1
ATOM 711 N N . SER A 1 93 ? -1.101 -10.185 1.084 1.00 83.69 93 SER A N 1
ATOM 712 C CA . SER A 1 93 ? 0.195 -10.850 1.082 1.00 83.69 93 SER A CA 1
ATOM 713 C C . SER A 1 93 ? 0.988 -10.387 2.292 1.00 83.69 93 SER A C 1
ATOM 715 O O . SER A 1 93 ? 1.009 -9.189 2.597 1.00 83.69 93 SER A O 1
ATOM 717 N N . GLN A 1 94 ? 1.671 -11.328 2.945 1.00 82.31 94 GLN A N 1
ATOM 718 C CA . GLN A 1 94 ? 2.591 -11.041 4.046 1.00 82.31 94 GLN A CA 1
ATOM 719 C C . GLN A 1 94 ? 3.911 -10.410 3.573 1.00 82.31 94 GLN A C 1
ATOM 721 O O . GLN A 1 94 ? 4.649 -9.844 4.374 1.00 82.31 94 GLN A O 1
ATOM 726 N N . LEU A 1 95 ? 4.206 -10.468 2.271 1.00 79.44 95 LEU A N 1
ATOM 727 C CA . LEU A 1 95 ? 5.448 -9.947 1.699 1.00 79.44 95 LEU A CA 1
ATOM 728 C C . LEU A 1 95 ? 5.473 -8.423 1.768 1.00 79.44 95 LEU A C 1
ATOM 730 O O . LEU A 1 95 ? 4.463 -7.784 1.514 1.00 79.44 95 LEU A O 1
ATOM 734 N N . VAL A 1 96 ? 6.611 -7.787 2.035 1.00 74.81 96 VAL A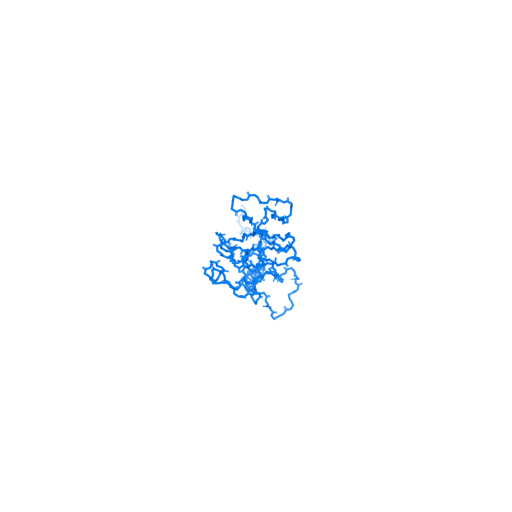 N 1
ATOM 735 C CA . VAL A 1 96 ? 6.717 -6.329 1.844 1.00 74.81 96 VAL A CA 1
ATOM 736 C C . VAL A 1 96 ? 6.520 -6.037 0.356 1.00 74.81 96 VAL A C 1
ATOM 738 O O . VAL A 1 96 ? 7.215 -6.624 -0.465 1.00 74.81 96 VAL A O 1
ATOM 741 N N . LEU A 1 97 ? 5.568 -5.173 -0.007 1.00 77.00 97 LEU A N 1
ATOM 742 C CA . LEU A 1 97 ? 5.290 -4.835 -1.405 1.00 77.00 97 LEU A CA 1
ATOM 743 C C . LEU A 1 97 ? 5.847 -3.449 -1.730 1.00 77.00 97 LEU A C 1
ATOM 745 O O . LEU A 1 97 ? 5.731 -2.516 -0.934 1.00 77.00 97 LEU A O 1
ATOM 749 N N . GLN A 1 98 ? 6.406 -3.306 -2.925 1.00 74.00 98 GLN A N 1
ATOM 750 C CA . GLN A 1 98 ? 6.851 -2.042 -3.494 1.00 74.00 98 GLN A CA 1
ATOM 751 C C . GLN A 1 98 ? 6.211 -1.860 -4.876 1.00 74.00 98 GLN A C 1
ATOM 753 O O . GLN A 1 98 ? 6.004 -2.822 -5.618 1.00 74.00 98 GLN A O 1
ATOM 758 N N . GLN A 1 99 ? 5.864 -0.618 -5.223 1.00 78.38 99 GLN A N 1
ATOM 759 C CA . GLN A 1 99 ? 5.350 -0.315 -6.554 1.00 78.38 99 GLN A CA 1
ATOM 760 C C . GLN A 1 99 ? 6.486 -0.265 -7.568 1.00 78.38 99 GLN A C 1
ATOM 762 O O . GLN A 1 99 ? 7.467 0.453 -7.374 1.00 78.38 99 GLN A O 1
ATOM 767 N N . CYS A 1 100 ? 6.315 -0.963 -8.685 1.00 82.00 100 CYS A N 1
ATOM 768 C CA . CYS A 1 100 ? 7.179 -0.796 -9.838 1.00 82.00 100 CYS A CA 1
ATOM 769 C C . CYS A 1 100 ? 6.876 0.532 -10.535 1.00 82.00 100 CYS A C 1
ATOM 771 O O . CYS A 1 100 ? 5.747 0.788 -10.953 1.00 82.00 100 CYS A O 1
ATOM 773 N N . TYR A 1 101 ? 7.895 1.366 -10.719 1.00 81.62 101 TYR A N 1
ATOM 774 C CA . TYR A 1 101 ? 7.772 2.641 -11.414 1.00 81.62 101 TYR A CA 1
ATOM 775 C C . TYR A 1 101 ? 7.324 2.474 -12.873 1.00 81.62 101 TYR A C 1
ATOM 777 O O . TYR A 1 101 ? 6.561 3.307 -13.360 1.00 81.62 101 TYR A O 1
ATOM 785 N N . THR A 1 102 ? 7.748 1.406 -13.551 1.00 83.88 102 THR A N 1
ATOM 786 C CA . THR A 1 102 ? 7.450 1.173 -14.971 1.00 83.88 102 THR A CA 1
ATOM 787 C C . THR A 1 102 ? 6.048 0.608 -15.176 1.00 83.88 102 THR A C 1
ATOM 789 O O . THR A 1 102 ? 5.218 1.255 -15.804 1.00 83.88 102 THR A O 1
ATOM 792 N N . CYS A 1 103 ? 5.744 -0.573 -14.625 1.00 82.94 103 CYS A N 1
ATOM 793 C CA . CYS A 1 103 ? 4.444 -1.216 -14.854 1.00 82.94 103 CYS A CA 1
ATOM 794 C C . CYS A 1 103 ? 3.345 -0.772 -13.883 1.00 82.94 103 CYS A C 1
ATOM 796 O O . CYS A 1 103 ? 2.207 -1.211 -14.020 1.00 82.94 103 CYS A O 1
ATOM 798 N N . LYS A 1 104 ? 3.676 0.056 -12.882 1.00 78.38 104 LYS A N 1
ATOM 799 C CA . LYS A 1 104 ? 2.768 0.516 -11.814 1.00 78.38 104 LYS A CA 1
ATOM 800 C C . LYS A 1 104 ? 2.164 -0.605 -10.955 1.00 78.38 104 LYS A C 1
ATOM 802 O O . LYS A 1 104 ? 1.375 -0.311 -10.060 1.00 78.38 104 LYS A O 1
ATOM 807 N N . GLN A 1 105 ? 2.587 -1.855 -11.161 1.00 77.25 105 GLN A N 1
ATOM 808 C CA . GLN A 1 105 ? 2.170 -3.019 -10.381 1.00 77.25 105 GLN A CA 1
ATOM 809 C C . GLN A 1 105 ? 2.937 -3.111 -9.063 1.00 77.25 105 GLN A C 1
ATOM 811 O O . GLN A 1 105 ? 4.106 -2.725 -8.976 1.00 77.25 105 GLN A O 1
ATOM 816 N N . PHE A 1 106 ? 2.286 -3.671 -8.048 1.00 75.81 106 PHE A N 1
ATOM 817 C CA . PHE A 1 106 ? 2.914 -3.983 -6.769 1.00 75.81 106 PHE A CA 1
ATOM 818 C C . PHE A 1 106 ? 3.567 -5.348 -6.839 1.00 75.81 106 PHE A C 1
ATOM 820 O O . PHE A 1 106 ? 2.931 -6.332 -7.213 1.00 75.81 106 PHE A O 1
ATOM 827 N N . ARG A 1 107 ? 4.843 -5.395 -6.475 1.00 79.81 107 ARG A N 1
ATOM 828 C CA . ARG A 1 107 ? 5.637 -6.618 -6.442 1.00 79.81 107 ARG A CA 1
ATOM 829 C C . ARG A 1 107 ? 6.287 -6.764 -5.063 1.00 79.81 107 ARG A C 1
ATOM 831 O O . ARG A 1 107 ? 6.499 -5.745 -4.396 1.00 79.81 107 ARG A O 1
ATOM 838 N N . PRO A 1 108 ? 6.576 -7.990 -4.609 1.00 82.62 108 PRO A N 1
ATOM 839 C CA . PRO A 1 108 ? 7.425 -8.222 -3.445 1.00 82.62 108 PRO A CA 1
ATOM 840 C C . PRO A 1 108 ? 8.704 -7.384 -3.504 1.00 82.62 108 PRO A C 1
ATOM 842 O O . PRO A 1 108 ? 9.277 -7.215 -4.572 1.00 82.62 108 PRO A O 1
ATOM 845 N N . ALA A 1 109 ? 9.171 -6.863 -2.371 1.00 78.75 109 ALA A N 1
ATOM 846 C CA . ALA A 1 109 ? 10.400 -6.074 -2.297 1.00 78.75 109 ALA A CA 1
ATOM 847 C C . ALA A 1 109 ? 11.617 -6.859 -2.816 1.00 78.75 109 ALA A C 1
ATOM 849 O O . ALA A 1 109 ? 12.485 -6.275 -3.457 1.00 78.75 109 ALA A O 1
ATOM 850 N N . ALA A 1 110 ? 11.614 -8.184 -2.635 1.00 82.19 110 ALA A N 1
ATOM 851 C CA . ALA A 1 110 ? 12.609 -9.091 -3.203 1.00 82.19 110 ALA A CA 1
ATOM 852 C C . ALA A 1 110 ? 12.678 -9.015 -4.744 1.00 82.19 110 ALA A C 1
ATOM 854 O O . ALA A 1 110 ? 13.755 -9.139 -5.317 1.00 82.19 110 ALA A O 1
ATOM 855 N N . ASP A 1 111 ? 11.568 -8.699 -5.425 1.00 84.19 111 ASP A N 1
ATOM 856 C CA . ASP A 1 111 ? 11.532 -8.498 -6.882 1.00 84.19 111 ASP A CA 1
ATOM 857 C C . ASP A 1 111 ? 12.199 -7.179 -7.316 1.00 84.19 111 ASP A C 1
ATOM 859 O O . ASP A 1 111 ? 12.163 -6.840 -8.496 1.00 84.19 111 ASP A O 1
ATOM 863 N N . PHE A 1 112 ? 12.766 -6.397 -6.395 1.00 83.62 112 PHE A N 1
ATOM 864 C CA . PHE A 1 112 ? 13.557 -5.196 -6.683 1.00 83.62 112 PHE A CA 1
ATOM 865 C C . PHE A 1 112 ? 15.027 -5.360 -6.279 1.00 83.62 112 PHE A C 1
ATOM 867 O O . PHE A 1 112 ? 15.846 -4.507 -6.624 1.00 83.62 112 PHE A O 1
ATOM 874 N N . GLU A 1 113 ? 15.372 -6.427 -5.553 1.00 82.75 113 GLU A N 1
ATOM 875 C CA . GLU A 1 113 ? 16.744 -6.717 -5.144 1.00 82.75 113 GLU A CA 1
ATOM 876 C C . GLU A 1 113 ? 17.525 -7.299 -6.328 1.00 82.75 113 GLU A C 1
ATOM 878 O O . GLU A 1 113 ? 17.047 -8.186 -7.041 1.00 82.75 113 GLU A O 1
ATOM 883 N N . ARG A 1 114 ? 18.726 -6.762 -6.573 1.00 79.25 114 ARG A N 1
ATOM 884 C CA . ARG A 1 114 ? 19.583 -7.129 -7.708 1.00 79.25 114 ARG A CA 1
ATOM 885 C C . ARG A 1 114 ? 21.027 -7.266 -7.254 1.00 79.25 114 ARG A C 1
ATOM 887 O O . ARG A 1 114 ? 21.524 -6.444 -6.486 1.00 79.25 114 ARG A O 1
ATOM 894 N N . SER A 1 115 ? 21.721 -8.275 -7.774 1.00 64.88 115 SER A N 1
ATOM 895 C CA . SER A 1 115 ? 23.159 -8.456 -7.575 1.00 64.88 115 SER A CA 1
ATOM 896 C C . SER A 1 115 ? 23.939 -7.522 -8.509 1.00 64.88 115 SER A C 1
ATOM 898 O O . SER A 1 115 ? 24.369 -7.927 -9.587 1.00 64.88 115 SER A O 1
ATOM 900 N N . GLY A 1 116 ? 24.075 -6.253 -8.127 1.00 65.44 116 GLY A N 1
ATOM 901 C CA . GLY A 1 116 ? 24.875 -5.266 -8.858 1.00 65.44 116 GLY A CA 1
ATOM 902 C C . GLY A 1 116 ? 24.340 -3.845 -8.708 1.00 65.44 116 GLY A C 1
ATOM 903 O O . GLY A 1 116 ? 23.130 -3.628 -8.681 1.00 65.44 116 GLY A O 1
ATOM 904 N N . ALA A 1 117 ? 25.241 -2.866 -8.607 1.00 55.06 117 ALA A N 1
ATOM 905 C CA . ALA A 1 117 ? 24.859 -1.461 -8.640 1.00 55.06 117 ALA A CA 1
ATOM 906 C C . ALA A 1 117 ? 24.470 -1.089 -10.076 1.00 55.06 117 ALA A C 1
ATOM 908 O O . ALA A 1 117 ? 25.318 -1.046 -10.967 1.00 55.06 117 ALA A O 1
ATOM 909 N N . ASP A 1 118 ? 23.185 -0.831 -10.310 1.00 62.25 118 ASP A N 1
ATOM 910 C CA . ASP A 1 118 ? 22.757 -0.202 -11.553 1.00 62.25 118 ASP A CA 1
ATOM 911 C C . ASP A 1 118 ? 23.404 1.180 -11.675 1.00 62.25 118 ASP A C 1
ATOM 913 O O . ASP A 1 118 ? 23.344 1.987 -10.748 1.00 62.25 118 ASP A O 1
ATOM 917 N N . ALA A 1 119 ? 23.970 1.480 -12.846 1.00 61.84 119 ALA A N 1
ATOM 918 C CA . ALA A 1 119 ? 24.580 2.782 -13.131 1.00 61.84 119 ALA A CA 1
ATOM 919 C C . ALA A 1 119 ? 23.581 3.955 -13.048 1.00 61.84 119 ALA A C 1
ATOM 921 O O . ALA A 1 119 ? 23.979 5.117 -13.028 1.00 61.84 119 ALA A O 1
ATOM 922 N N . ASP A 1 120 ? 22.279 3.663 -13.005 1.00 67.62 120 ASP A N 1
ATOM 923 C CA . ASP A 1 120 ? 21.216 4.651 -12.900 1.00 67.62 120 ASP A CA 1
ATOM 924 C C . ASP A 1 120 ? 20.369 4.407 -11.641 1.00 67.62 120 ASP A C 1
ATOM 926 O O . ASP A 1 120 ? 19.541 3.486 -11.605 1.00 67.62 120 ASP A O 1
ATOM 930 N N . PRO A 1 121 ? 20.517 5.260 -10.616 1.00 66.56 121 PRO A N 1
ATOM 931 C CA . PRO A 1 121 ? 19.815 5.107 -9.348 1.00 66.56 121 PRO A CA 1
ATOM 932 C C . PRO A 1 121 ? 18.292 5.236 -9.486 1.00 66.56 121 PRO A C 1
ATOM 934 O O . PRO A 1 121 ? 17.558 4.753 -8.623 1.00 66.56 121 PRO A O 1
ATOM 937 N N . ARG A 1 122 ? 17.778 5.815 -10.584 1.00 65.38 122 ARG A N 1
ATOM 938 C CA . ARG A 1 122 ? 16.328 5.894 -10.841 1.00 65.38 122 ARG A CA 1
ATOM 939 C C . ARG A 1 122 ? 15.721 4.520 -11.138 1.00 65.38 122 ARG A C 1
ATOM 941 O O . ARG A 1 122 ? 14.508 4.350 -11.036 1.00 65.38 122 ARG A O 1
ATOM 948 N N . ARG A 1 123 ? 16.547 3.524 -11.478 1.00 69.38 123 ARG A N 1
ATOM 949 C CA . ARG A 1 123 ? 16.109 2.167 -11.851 1.00 69.38 123 ARG A CA 1
ATOM 950 C C . ARG A 1 123 ? 15.952 1.226 -10.667 1.00 69.38 123 ARG A C 1
ATOM 952 O O . ARG A 1 123 ? 15.397 0.143 -10.841 1.00 69.38 123 ARG A O 1
ATOM 959 N N . ALA A 1 124 ? 16.356 1.635 -9.464 1.00 69.94 124 ALA A N 1
ATOM 960 C CA . ALA A 1 124 ? 16.105 0.882 -8.232 1.00 69.94 124 ALA A CA 1
ATOM 961 C C . ALA A 1 124 ? 14.601 0.765 -7.900 1.00 69.94 124 ALA A C 1
ATOM 963 O O . ALA A 1 124 ? 14.201 0.020 -7.008 1.00 69.94 124 ALA A O 1
ATOM 964 N N . TRP A 1 125 ? 13.748 1.531 -8.589 1.00 74.81 125 TRP A N 1
ATOM 965 C CA . TRP A 1 125 ? 12.297 1.532 -8.389 1.00 74.81 125 TRP A CA 1
ATOM 966 C C . TRP A 1 125 ? 11.546 0.727 -9.453 1.00 74.81 125 TRP A C 1
ATOM 968 O O . TRP A 1 125 ? 10.321 0.754 -9.496 1.00 74.81 125 TRP A O 1
ATOM 978 N N . GLU A 1 126 ? 12.255 0.008 -10.316 1.00 86.00 126 GLU A N 1
ATOM 979 C CA . GLU A 1 126 ? 11.678 -0.896 -11.309 1.00 86.00 126 GLU A CA 1
ATOM 980 C C . GLU A 1 126 ? 11.703 -2.340 -10.782 1.00 86.00 126 GLU A C 1
ATOM 982 O O . GLU A 1 126 ? 12.657 -2.734 -10.120 1.00 86.00 126 GLU A O 1
ATOM 987 N N . CYS A 1 127 ? 10.675 -3.152 -11.032 1.00 88.19 127 CYS A N 1
ATOM 988 C CA . CYS A 1 127 ? 10.760 -4.571 -10.677 1.00 88.19 127 CYS A CA 1
ATOM 989 C C . CYS A 1 127 ? 11.697 -5.310 -11.645 1.00 88.19 127 CYS A C 1
ATOM 991 O O . CYS A 1 127 ? 11.862 -4.900 -12.797 1.00 88.19 127 CYS A O 1
ATOM 993 N N . ASN A 1 128 ? 12.269 -6.422 -11.196 1.00 88.19 128 ASN A N 1
ATOM 994 C CA . ASN A 1 128 ? 13.236 -7.229 -11.935 1.00 88.19 128 ASN A CA 1
ATOM 995 C C . ASN A 1 128 ? 12.688 -7.681 -13.292 1.00 88.19 128 ASN A C 1
ATOM 997 O O . ASN A 1 128 ? 13.405 -7.641 -14.281 1.00 88.19 128 ASN A O 1
ATOM 1001 N N . GLU A 1 129 ? 11.394 -7.988 -13.390 1.00 88.06 129 GLU A N 1
ATOM 1002 C CA . GLU A 1 129 ? 10.750 -8.322 -14.663 1.00 88.06 129 GLU A CA 1
ATOM 1003 C C . GLU A 1 129 ? 10.789 -7.164 -15.679 1.00 88.06 129 GLU A C 1
ATOM 1005 O O . GLU A 1 129 ? 11.193 -7.355 -16.829 1.00 88.06 129 GLU A O 1
ATOM 1010 N N . CYS A 1 130 ? 10.393 -5.955 -15.260 1.00 88.62 130 CYS A N 1
ATOM 1011 C CA . CYS A 1 130 ? 10.417 -4.767 -16.121 1.00 88.62 130 CYS A CA 1
ATOM 1012 C C . CYS A 1 130 ? 11.852 -4.391 -16.495 1.00 88.62 130 CYS A C 1
ATOM 1014 O O . CYS A 1 130 ? 12.136 -4.094 -17.656 1.00 88.62 130 CYS A O 1
ATOM 1016 N N . TYR A 1 131 ? 12.762 -4.490 -15.528 1.00 87.62 131 TYR A N 1
ATOM 1017 C CA . TYR A 1 131 ? 14.179 -4.255 -15.735 1.00 87.62 131 TYR A CA 1
ATOM 1018 C C . TYR A 1 131 ? 14.769 -5.225 -16.770 1.00 87.62 131 TYR A C 1
ATOM 1020 O O . TYR A 1 131 ? 15.361 -4.794 -17.758 1.00 87.62 131 TYR A O 1
ATOM 1028 N N . SER A 1 132 ? 14.549 -6.535 -16.609 1.00 86.69 132 SER A N 1
ATOM 1029 C CA . SER A 1 132 ? 15.025 -7.555 -17.549 1.00 86.69 132 SER A CA 1
ATOM 1030 C C . SER A 1 132 ? 14.400 -7.410 -18.933 1.00 86.69 132 SER A C 1
ATOM 1032 O O . SER A 1 132 ? 15.080 -7.632 -19.934 1.00 86.69 132 SER A O 1
ATOM 1034 N N . ARG A 1 133 ? 13.118 -7.032 -19.021 1.00 88.81 133 ARG A N 1
ATOM 1035 C CA . ARG A 1 133 ? 12.471 -6.734 -20.304 1.00 88.81 133 ARG A CA 1
ATOM 1036 C C . ARG A 1 133 ? 13.181 -5.594 -21.023 1.00 88.81 133 ARG A C 1
ATOM 1038 O O . ARG A 1 133 ? 13.538 -5.761 -22.185 1.00 88.81 133 ARG A O 1
ATOM 1045 N N . ARG A 1 134 ? 13.437 -4.485 -20.329 1.00 85.12 134 ARG A N 1
ATOM 1046 C CA . ARG A 1 134 ? 14.155 -3.349 -20.908 1.00 85.12 134 ARG A CA 1
ATOM 1047 C C . ARG A 1 134 ? 15.571 -3.728 -21.328 1.00 85.12 134 ARG A C 1
ATOM 1049 O O . ARG A 1 134 ? 15.974 -3.355 -22.416 1.00 85.12 134 ARG A O 1
ATOM 1056 N N . GLN A 1 135 ? 16.306 -4.483 -20.510 1.00 84.31 135 GLN A N 1
ATOM 1057 C CA . GLN A 1 135 ? 17.649 -4.952 -20.876 1.00 84.31 135 GLN A CA 1
ATOM 1058 C C . GLN A 1 135 ? 17.630 -5.719 -22.206 1.00 84.31 135 GLN A C 1
ATOM 1060 O O . GLN A 1 135 ? 18.427 -5.427 -23.091 1.00 84.31 135 GLN A O 1
ATOM 1065 N N . ARG A 1 136 ? 16.655 -6.620 -22.404 1.00 85.88 136 ARG A N 1
ATOM 1066 C CA . ARG A 1 136 ? 16.477 -7.319 -23.690 1.00 85.88 136 ARG A CA 1
ATOM 1067 C C . ARG A 1 136 ? 16.162 -6.366 -24.844 1.00 85.88 136 ARG A C 1
ATOM 1069 O O . ARG A 1 136 ? 16.710 -6.543 -25.926 1.00 85.88 136 ARG A O 1
ATOM 1076 N N . GLU A 1 137 ? 15.297 -5.377 -24.626 1.00 85.12 137 GLU A N 1
ATOM 1077 C CA . GLU A 1 137 ? 14.941 -4.371 -25.639 1.00 85.12 137 GLU A CA 1
ATOM 1078 C C . GLU A 1 137 ? 16.154 -3.502 -26.023 1.00 85.12 137 GLU A C 1
ATOM 1080 O O . GLU A 1 137 ? 16.414 -3.309 -27.210 1.00 85.12 137 GLU A O 1
ATOM 1085 N N . THR A 1 138 ? 16.945 -3.049 -25.045 1.00 82.75 138 THR A N 1
ATOM 1086 C CA . THR A 1 138 ? 18.184 -2.292 -25.279 1.00 82.75 138 THR A CA 1
ATOM 1087 C C . THR A 1 138 ? 19.210 -3.128 -26.035 1.00 82.75 138 THR A C 1
ATOM 1089 O O . THR A 1 138 ? 19.722 -2.670 -27.052 1.00 82.75 138 THR A O 1
ATOM 1092 N N . SER A 1 139 ? 19.468 -4.370 -25.612 1.00 81.75 139 SER A N 1
ATOM 1093 C CA . SER A 1 139 ? 20.405 -5.252 -26.317 1.00 81.75 139 SER A CA 1
ATOM 1094 C C . SER A 1 139 ? 19.945 -5.564 -27.743 1.00 81.75 139 SER A C 1
ATOM 1096 O O . SER A 1 139 ? 20.768 -5.609 -28.653 1.00 81.75 139 SER A O 1
ATOM 1098 N N . ALA A 1 140 ? 18.639 -5.740 -27.972 1.00 82.62 140 ALA A N 1
ATOM 1099 C CA . ALA A 1 140 ? 18.096 -5.923 -29.317 1.00 82.62 140 ALA A CA 1
ATOM 1100 C C . ALA A 1 140 ? 18.301 -4.671 -30.189 1.00 82.62 140 ALA A C 1
ATOM 1102 O O . ALA A 1 140 ? 18.677 -4.791 -31.355 1.00 82.62 140 ALA A O 1
ATOM 1103 N N . TYR A 1 141 ? 18.109 -3.474 -29.627 1.00 76.56 141 TYR A N 1
ATOM 1104 C CA . TYR A 1 141 ? 18.367 -2.211 -30.320 1.00 76.56 141 TYR A CA 1
ATOM 1105 C C . TYR A 1 141 ? 19.858 -2.000 -30.623 1.00 76.56 141 TYR A C 1
ATOM 1107 O O . TYR A 1 141 ? 20.215 -1.582 -31.723 1.00 76.56 141 TYR A O 1
ATOM 1115 N N . GLU A 1 142 ? 20.751 -2.320 -29.689 1.00 77.25 142 GLU A N 1
ATOM 1116 C CA . GLU A 1 142 ? 22.203 -2.276 -29.901 1.00 77.25 142 GLU A CA 1
ATOM 1117 C C . GLU A 1 142 ? 22.642 -3.262 -30.988 1.00 77.25 142 GLU A C 1
ATOM 1119 O O . GLU A 1 142 ? 23.396 -2.896 -31.884 1.00 77.25 142 GLU A O 1
ATOM 1124 N N . GLN A 1 143 ? 22.105 -4.484 -30.993 1.00 73.88 143 GLN A N 1
ATOM 1125 C CA . GLN A 1 143 ? 22.365 -5.456 -32.058 1.00 73.88 143 GLN A CA 1
ATOM 1126 C C . GLN A 1 143 ? 21.821 -4.991 -33.416 1.00 73.88 143 GLN A C 1
ATOM 1128 O O . GLN A 1 143 ? 22.486 -5.167 -34.435 1.00 73.88 143 GLN A O 1
ATOM 1133 N N . ALA A 1 144 ? 20.634 -4.378 -33.449 1.00 69.88 144 ALA A N 1
ATOM 1134 C CA . ALA A 1 144 ? 20.051 -3.828 -34.671 1.00 69.88 144 ALA A CA 1
ATOM 1135 C C . ALA A 1 144 ? 20.831 -2.607 -35.188 1.00 69.88 144 ALA A C 1
ATOM 1137 O O . ALA A 1 144 ? 21.061 -2.489 -36.386 1.00 69.88 144 ALA A O 1
ATOM 1138 N N . SER A 1 145 ? 21.290 -1.724 -34.299 1.00 59.47 145 SER A N 1
ATOM 1139 C CA . SER A 1 145 ? 22.099 -0.551 -34.660 1.00 59.47 145 SER A CA 1
ATOM 1140 C C . SER A 1 145 ? 23.555 -0.898 -34.995 1.00 59.47 145 SER A C 1
ATOM 1142 O O . SER A 1 145 ? 24.190 -0.178 -35.765 1.00 59.47 145 SER A O 1
ATOM 1144 N N . ALA A 1 146 ? 24.071 -2.026 -34.496 1.00 56.91 146 ALA A N 1
ATOM 1145 C CA . ALA A 1 146 ? 25.345 -2.605 -34.915 1.00 56.91 146 ALA A CA 1
ATOM 1146 C C . ALA A 1 146 ? 25.290 -3.205 -36.334 1.00 56.91 146 ALA A C 1
ATOM 1148 O O . ALA A 1 146 ? 26.325 -3.292 -36.993 1.00 56.91 146 ALA A O 1
ATOM 1149 N N . ARG A 1 147 ? 24.099 -3.529 -36.866 1.00 54.16 147 ARG A N 1
ATOM 1150 C CA . ARG A 1 147 ? 23.878 -3.826 -38.299 1.00 54.16 147 ARG A CA 1
ATOM 1151 C C . ARG A 1 147 ? 23.834 -2.542 -39.135 1.00 54.16 147 ARG A C 1
ATOM 1153 O O . ARG A 1 147 ? 22.932 -2.321 -39.938 1.00 54.16 147 ARG A O 1
ATOM 1160 N N . LYS A 1 148 ? 24.840 -1.689 -38.956 1.00 49.00 148 LYS A N 1
ATOM 1161 C CA . LYS A 1 148 ? 25.036 -0.393 -39.622 1.00 49.00 148 LYS A CA 1
ATOM 1162 C C . LYS A 1 148 ? 25.405 -0.518 -41.118 1.00 49.00 148 LYS A C 1
ATOM 1164 O O . LYS A 1 148 ? 26.162 0.301 -41.621 1.00 49.00 148 LYS A O 1
ATOM 1169 N N . GLY A 1 149 ? 24.917 -1.556 -41.803 1.00 49.31 149 GLY A N 1
ATOM 1170 C CA . GLY A 1 149 ? 25.333 -1.935 -43.159 1.00 49.31 149 GLY A CA 1
ATOM 1171 C C . GLY A 1 149 ? 24.219 -2.110 -44.196 1.00 49.31 149 GLY A C 1
ATOM 1172 O O . GLY A 1 149 ? 24.549 -2.204 -45.367 1.00 49.31 149 GLY A O 1
ATOM 1173 N N . ASP A 1 150 ? 22.936 -2.107 -43.814 1.00 49.59 150 ASP A N 1
ATOM 1174 C CA . ASP A 1 150 ? 21.820 -2.295 -44.772 1.00 49.59 150 ASP A CA 1
ATOM 1175 C C . ASP A 1 150 ? 20.932 -1.051 -44.953 1.00 49.59 150 ASP A C 1
ATOM 1177 O O . ASP A 1 150 ? 19.914 -1.090 -45.644 1.00 49.59 150 ASP A O 1
ATOM 1181 N N . PHE A 1 151 ? 21.313 0.085 -44.368 1.00 45.09 151 PHE A N 1
ATOM 1182 C CA . PHE A 1 151 ? 20.754 1.367 -44.784 1.00 45.09 151 PHE A CA 1
ATOM 1183 C C . PHE A 1 151 ? 21.662 1.927 -45.868 1.00 45.09 151 PHE A C 1
ATOM 1185 O O . PHE A 1 151 ? 22.790 2.306 -45.569 1.00 45.09 151 PHE A O 1
ATOM 1192 N N . LEU A 1 152 ? 21.150 1.914 -47.104 1.00 44.97 152 LEU A N 1
ATOM 1193 C CA . LEU A 1 152 ? 21.683 2.580 -48.293 1.00 44.97 152 LEU A CA 1
ATOM 1194 C C . LEU A 1 152 ? 22.643 3.712 -47.924 1.00 44.97 152 LEU A C 1
ATOM 1196 O O . LEU A 1 152 ? 22.235 4.739 -47.375 1.00 44.97 152 LEU A O 1
ATOM 1200 N N . ASP A 1 153 ? 23.917 3.477 -48.216 1.00 41.69 153 ASP A N 1
ATOM 1201 C CA . ASP A 1 153 ? 24.988 4.436 -48.038 1.00 41.69 153 ASP A CA 1
ATOM 1202 C C . ASP A 1 153 ? 24.599 5.726 -48.768 1.00 41.69 153 ASP A C 1
ATOM 1204 O O . ASP A 1 153 ? 24.384 5.722 -49.986 1.00 41.69 153 ASP A O 1
ATOM 1208 N N . LYS A 1 154 ? 24.447 6.836 -48.036 1.00 46.28 154 LYS A N 1
ATOM 1209 C CA . LYS A 1 154 ? 24.014 8.118 -48.619 1.00 46.28 154 LYS A CA 1
ATOM 1210 C C . LYS A 1 154 ? 24.996 8.609 -49.701 1.00 46.28 154 LYS A C 1
ATOM 1212 O O . LYS A 1 154 ? 24.624 9.449 -50.518 1.00 46.28 154 LYS A O 1
ATOM 1217 N N . ASP A 1 155 ? 26.204 8.049 -49.731 1.00 47.38 155 ASP A N 1
ATOM 1218 C CA . ASP A 1 155 ? 27.257 8.360 -50.692 1.00 47.38 155 ASP A CA 1
ATOM 1219 C C . ASP A 1 155 ? 27.222 7.478 -51.963 1.00 47.38 155 ASP A C 1
ATOM 1221 O O . ASP A 1 155 ? 28.043 7.659 -52.858 1.00 47.38 155 ASP A O 1
ATOM 1225 N N . THR A 1 156 ? 26.229 6.587 -52.126 1.00 47.41 156 THR A N 1
ATOM 1226 C CA . THR A 1 156 ? 26.018 5.796 -53.366 1.00 47.41 156 THR A CA 1
ATOM 1227 C C . THR A 1 156 ? 24.980 6.380 -54.336 1.00 47.41 156 THR A C 1
ATOM 1229 O O . THR A 1 156 ? 24.431 5.674 -55.178 1.00 47.41 156 THR A O 1
ATOM 1232 N N . TYR A 1 157 ? 24.779 7.704 -54.334 1.00 44.72 157 TYR A N 1
ATOM 1233 C CA . TYR A 1 157 ? 24.073 8.418 -55.416 1.00 44.72 157 TYR A CA 1
ATOM 1234 C C . TYR A 1 157 ? 24.898 8.576 -56.712 1.00 44.72 157 TYR A C 1
ATOM 1236 O O . TYR A 1 157 ? 24.674 9.499 -57.493 1.00 44.72 157 TYR A O 1
ATOM 1244 N N . ALA A 1 158 ? 25.828 7.666 -56.998 1.00 48.59 158 ALA A N 1
ATOM 1245 C CA . ALA A 1 158 ? 26.356 7.520 -58.347 1.00 48.59 158 ALA A CA 1
ATOM 1246 C C . ALA A 1 158 ? 25.525 6.447 -59.054 1.00 48.59 158 ALA A C 1
ATOM 1248 O O . ALA A 1 158 ? 25.731 5.251 -58.856 1.00 48.59 158 ALA A O 1
ATOM 1249 N N . SER A 1 159 ? 24.568 6.878 -59.882 1.00 53.91 159 SER A N 1
ATOM 1250 C CA . SER A 1 159 ? 24.041 5.984 -60.916 1.00 53.91 159 SER A CA 1
ATOM 1251 C C . SER A 1 159 ? 25.236 5.419 -61.695 1.00 53.91 159 SER A C 1
ATOM 1253 O O . SER A 1 159 ? 26.141 6.196 -62.017 1.00 53.91 159 SER A O 1
ATOM 1255 N N . PRO A 1 160 ? 25.287 4.105 -61.979 1.00 58.12 160 PRO A N 1
ATOM 1256 C CA . PRO A 1 160 ? 26.352 3.561 -62.808 1.00 58.12 160 PRO A CA 1
ATOM 1257 C C . PRO A 1 160 ? 26.389 4.337 -64.135 1.00 58.12 160 PRO A C 1
ATOM 1259 O O . PRO A 1 160 ? 25.320 4.662 -64.668 1.00 58.12 160 PRO A O 1
ATOM 1262 N N . PRO A 1 161 ? 27.581 4.687 -64.654 1.00 58.19 161 PRO A N 1
ATOM 1263 C CA . PRO A 1 161 ? 27.678 5.406 -65.916 1.00 58.19 161 PRO A CA 1
ATOM 1264 C C . PRO A 1 161 ? 26.964 4.602 -67.014 1.00 58.19 161 PRO A C 1
ATOM 1266 O O . PRO A 1 161 ? 27.027 3.366 -67.001 1.00 58.19 161 PRO A O 1
ATOM 1269 N N . PRO A 1 162 ? 26.253 5.263 -67.946 1.00 58.28 162 PRO A N 1
ATOM 1270 C CA . PRO A 1 162 ? 25.603 4.554 -69.035 1.00 58.28 162 PRO A CA 1
ATOM 1271 C C . PRO A 1 162 ? 26.657 3.786 -69.850 1.00 58.28 162 PRO A C 1
ATOM 1273 O O . PRO A 1 162 ? 27.774 4.282 -70.022 1.00 58.28 162 PRO A O 1
ATOM 1276 N N . PRO A 1 163 ? 26.331 2.576 -70.338 1.00 62.03 163 PRO A N 1
ATOM 1277 C CA . PRO A 1 163 ? 27.267 1.772 -71.112 1.00 62.03 163 PRO A CA 1
ATOM 1278 C C . PRO A 1 163 ? 27.725 2.531 -72.363 1.00 62.03 163 PRO A C 1
ATOM 1280 O O . PRO A 1 163 ? 26.918 3.182 -73.035 1.00 62.03 163 PRO A O 1
ATOM 1283 N N . GLU A 1 164 ? 29.023 2.438 -72.660 1.00 51.53 164 GLU A N 1
ATOM 1284 C CA . GLU A 1 164 ? 29.652 3.097 -73.805 1.00 51.53 164 GLU A CA 1
ATOM 1285 C C . GLU A 1 164 ? 28.882 2.796 -75.102 1.00 51.53 164 GLU A C 1
ATOM 1287 O O . GLU A 1 164 ? 28.629 1.639 -75.442 1.00 51.53 164 GLU A O 1
ATOM 1292 N N . GLY A 1 165 ? 28.496 3.854 -75.825 1.00 55.31 165 GLY A N 1
ATOM 1293 C CA . GLY A 1 165 ? 27.860 3.748 -77.144 1.00 55.31 165 GLY A CA 1
ATOM 1294 C C . GLY A 1 165 ? 26.361 4.056 -77.214 1.00 55.31 165 GLY A C 1
ATOM 1295 O O . GLY A 1 165 ? 25.757 3.807 -78.255 1.00 55.31 165 GLY A O 1
ATOM 1296 N N . LYS A 1 166 ? 25.743 4.612 -76.165 1.00 53.97 166 LYS A N 1
ATOM 1297 C CA . LYS A 1 166 ? 24.393 5.197 -76.261 1.00 53.97 166 LYS A CA 1
ATOM 1298 C C . LYS A 1 166 ? 24.388 6.663 -75.826 1.00 53.97 166 LYS A C 1
ATOM 1300 O O . LYS A 1 166 ? 24.207 6.957 -74.647 1.00 53.97 166 LYS A O 1
ATOM 1305 N N . ILE A 1 167 ? 24.575 7.550 -76.804 1.00 49.03 167 ILE A N 1
ATOM 1306 C CA . ILE A 1 167 ? 24.055 8.926 -76.804 1.00 49.03 167 ILE A CA 1
ATOM 1307 C C . ILE A 1 167 ? 23.086 9.010 -77.979 1.00 49.03 167 ILE A C 1
ATOM 1309 O O . ILE A 1 167 ? 23.482 8.535 -79.068 1.00 49.03 167 ILE A O 1
#

Secondary structure (DSSP, 8-state):
--HHHHHHHHHHTT--EEEEEETTEEEEEEEETTEEEEEEEEEETTEEEEES--B-TTS-B---TTSPEEES---TT-EEP-SHHHHHSTT--SS-EEE-TTT--EEEGGGG--SS--S-GGGGGS-HHHHHHHHHHHHHHHHHHH-TTSS--TT---PPPPPTT--